Protein AF-A0A538SB52-F1 (a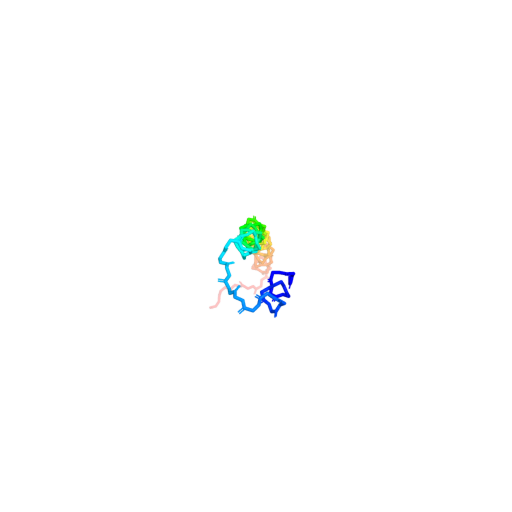fdb_monomer)

Radius of gyration: 29.26 Å; Cα contacts (8 Å, |Δi|>4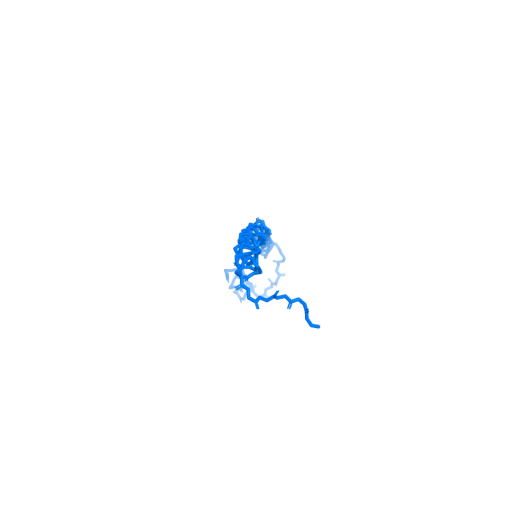): 12; chains: 1; bounding box: 50×25×79 Å

Mean predicted aligned error: 11.87 Å

Solvent-accessible surface area (backbone atoms only — not comparable to full-atom values): 4386 Å² total; per-residue (Å²): 122,66,51,62,57,54,40,71,74,61,82,54,87,55,63,80,73,41,51,63,56,53,53,54,54,51,50,53,49,51,52,49,52,66,53,49,55,58,52,53,52,51,50,52,53,53,53,50,54,53,49,54,55,49,48,53,53,50,52,53,49,51,53,54,59,63,70,42,97,81,73,72,92,129

pLDDT: mean 81.54, std 16.7, range [53.31, 98.06]

Structure (mmCIF, N/CA/C/O backbone):
data_AF-A0A538SB52-F1
#
_entry.id   AF-A0A538SB52-F1
#
loop_
_atom_site.group_PDB
_atom_site.id
_atom_site.type_symbol
_atom_site.label_atom_id
_atom_site.label_alt_id
_atom_site.label_comp_id
_atom_site.label_asym_id
_atom_site.label_entity_id
_atom_site.label_seq_id
_atom_site.pdbx_PDB_ins_code
_atom_site.Cartn_x
_atom_site.Cartn_y
_atom_site.Cartn_z
_atom_site.occupancy
_atom_site.B_iso_or_equiv
_atom_site.auth_seq_id
_atom_site.auth_comp_id
_atom_site.auth_asym_id
_atom_site.auth_atom_id
_atom_site.pdbx_PDB_model_num
ATOM 1 N N . MET A 1 1 ? -7.309 -1.461 24.822 1.00 59.47 1 MET A N 1
ATOM 2 C CA . MET A 1 1 ? -7.496 -2.574 25.790 1.00 59.47 1 MET A CA 1
ATOM 3 C C . MET A 1 1 ? -8.237 -2.152 27.069 1.00 59.47 1 MET A C 1
ATOM 5 O O . MET A 1 1 ? -8.650 -3.008 27.837 1.00 59.47 1 MET A O 1
ATOM 9 N N . SER A 1 2 ? -8.487 -0.856 27.276 1.00 61.25 2 SER A N 1
ATOM 10 C CA . SER A 1 2 ? -9.124 -0.305 28.482 1.00 61.25 2 SER A CA 1
ATOM 11 C C . SER A 1 2 ? -10.619 -0.635 28.621 1.00 61.25 2 SER A C 1
ATOM 13 O O . SER A 1 2 ? -11.119 -0.770 29.732 1.00 61.25 2 SER A O 1
ATOM 15 N N . ALA A 1 3 ? -11.330 -0.820 27.502 1.00 58.91 3 ALA A N 1
ATOM 16 C CA . ALA A 1 3 ? -12.767 -1.105 27.506 1.00 58.91 3 ALA A CA 1
ATOM 17 C C . ALA A 1 3 ? -13.115 -2.454 28.168 1.00 58.91 3 ALA A C 1
ATOM 19 O O . ALA A 1 3 ? -14.062 -2.533 28.941 1.00 58.91 3 ALA A O 1
ATOM 20 N N . PHE A 1 4 ? -12.316 -3.501 27.937 1.00 57.50 4 PHE A N 1
ATOM 21 C CA . PHE A 1 4 ? -12.558 -4.831 28.511 1.00 57.50 4 PHE A CA 1
ATOM 22 C C . PHE A 1 4 ? -12.215 -4.918 30.005 1.00 57.50 4 PHE A C 1
ATOM 24 O O . PHE A 1 4 ? -12.893 -5.631 30.743 1.00 57.50 4 PHE A O 1
ATOM 31 N N . LEU A 1 5 ? -11.218 -4.151 30.465 1.00 62.84 5 LEU A N 1
ATOM 32 C CA . LEU A 1 5 ? -10.870 -4.053 31.888 1.00 62.84 5 LEU A CA 1
ATOM 33 C C . LEU A 1 5 ? -12.009 -3.421 32.708 1.00 62.84 5 LEU A C 1
ATOM 35 O O . LEU A 1 5 ? -12.315 -3.898 33.797 1.00 62.84 5 LEU A O 1
ATOM 39 N N . ASN A 1 6 ? -12.688 -2.408 32.159 1.00 59.78 6 ASN A N 1
ATOM 40 C CA . ASN A 1 6 ? -13.826 -1.762 32.822 1.00 59.78 6 ASN A CA 1
ATOM 41 C C . ASN A 1 6 ? -15.081 -2.651 32.888 1.00 59.78 6 ASN A C 1
ATOM 43 O O . ASN A 1 6 ? -15.792 -2.617 33.890 1.00 59.78 6 ASN A O 1
ATOM 47 N N . ILE A 1 7 ? -15.338 -3.485 31.873 1.00 57.69 7 ILE A N 1
ATOM 48 C CA . ILE A 1 7 ? -16.467 -4.437 31.883 1.00 57.69 7 ILE A CA 1
ATOM 49 C C . ILE A 1 7 ? -16.243 -5.543 32.927 1.00 57.69 7 ILE A C 1
ATOM 51 O O . ILE A 1 7 ? -17.170 -5.898 33.653 1.00 57.69 7 ILE A O 1
ATOM 55 N N . GLY A 1 8 ? -15.011 -6.060 33.040 1.00 61.84 8 GLY A N 1
ATOM 56 C CA . GLY A 1 8 ? -14.659 -7.101 34.014 1.00 61.84 8 GLY A CA 1
ATOM 57 C C . GLY A 1 8 ? -14.741 -6.639 35.474 1.00 61.84 8 GLY A C 1
ATOM 58 O O . GLY A 1 8 ? -15.075 -7.438 36.344 1.00 61.84 8 GLY A O 1
ATOM 59 N N . ALA A 1 9 ? -14.497 -5.351 35.740 1.00 61.97 9 ALA A N 1
ATOM 60 C CA . ALA A 1 9 ? -14.595 -4.770 37.080 1.00 61.97 9 ALA A CA 1
ATOM 61 C C . ALA A 1 9 ? -16.038 -4.444 37.516 1.00 61.97 9 ALA A C 1
ATOM 63 O O . ALA A 1 9 ? -16.310 -4.395 38.712 1.00 61.97 9 ALA A O 1
ATOM 64 N N . GLN A 1 10 ? -16.962 -4.213 36.572 1.00 59.41 10 GLN A N 1
ATOM 65 C CA . GLN A 1 10 ? -18.329 -3.756 36.870 1.00 59.41 10 GLN A CA 1
ATOM 66 C C . GLN A 1 10 ? -19.400 -4.859 36.834 1.00 59.41 10 GLN A C 1
ATOM 68 O O . GLN A 1 10 ? -20.547 -4.588 37.180 1.00 59.41 10 GLN A O 1
ATOM 73 N N . GLY A 1 11 ? -19.066 -6.099 36.454 1.00 55.41 11 GLY A N 1
ATOM 74 C CA . GLY A 1 11 ? -19.946 -7.275 36.596 1.00 55.41 11 GLY A CA 1
ATOM 75 C C . GLY A 1 11 ? -21.257 -7.255 35.788 1.00 55.41 11 GLY A C 1
ATOM 76 O O . GLY A 1 11 ? -21.983 -8.244 35.784 1.00 55.41 11 GLY A O 1
ATOM 77 N N . SER A 1 12 ? -21.560 -6.165 35.081 1.00 53.38 12 SER A N 1
ATOM 78 C CA . SER A 1 12 ? -22.742 -5.997 34.240 1.00 53.38 12 SER A CA 1
ATOM 79 C C . SER A 1 12 ? -22.342 -5.239 32.976 1.00 53.38 12 SER A C 1
ATOM 81 O O . SER A 1 12 ? -21.840 -4.115 33.034 1.00 53.38 12 SER A O 1
ATOM 83 N N . ALA A 1 13 ? -22.504 -5.879 31.819 1.00 53.75 13 ALA A N 1
ATOM 84 C CA . ALA A 1 13 ? -22.118 -5.345 30.518 1.00 53.75 13 ALA A CA 1
ATOM 85 C C . ALA A 1 13 ? -23.083 -4.230 30.075 1.00 53.75 13 ALA A C 1
ATOM 87 O O . ALA A 1 13 ? -23.961 -4.436 29.240 1.00 53.75 13 ALA A O 1
ATOM 88 N N . SER A 1 14 ? -22.940 -3.032 30.642 1.00 53.31 14 SER A N 1
ATOM 89 C CA . SER A 1 14 ? -23.656 -1.853 30.157 1.00 53.31 14 SER A CA 1
ATOM 90 C C . SER A 1 14 ? -23.009 -1.366 28.857 1.00 53.31 14 SER A C 1
ATOM 92 O O . SER A 1 14 ? -21.888 -0.857 28.864 1.00 53.31 14 SER A O 1
ATOM 94 N N . LEU A 1 15 ? -23.721 -1.512 27.732 1.00 55.12 15 LEU A N 1
ATOM 95 C CA . LEU A 1 15 ? -23.320 -1.054 26.387 1.00 55.12 15 LEU A CA 1
ATOM 96 C C . LEU A 1 15 ? -22.828 0.403 26.359 1.00 55.12 15 LEU A C 1
ATOM 98 O O . LEU A 1 15 ? -21.969 0.750 25.550 1.00 55.12 15 LEU A O 1
ATOM 102 N N . VAL A 1 16 ? -23.322 1.235 27.279 1.00 63.53 16 VAL A N 1
ATOM 103 C CA . VAL A 1 16 ? -22.925 2.641 27.442 1.00 63.53 16 VAL A CA 1
ATOM 104 C C . VAL A 1 16 ? -21.4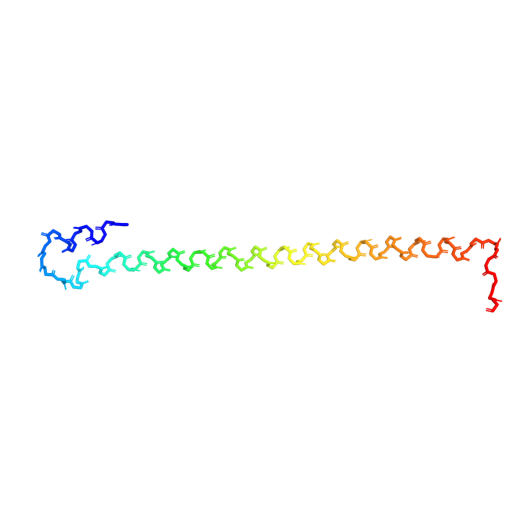31 2.783 27.769 1.00 63.53 16 VAL A C 1
ATOM 106 O O . VAL A 1 16 ? -20.790 3.714 27.292 1.00 63.53 16 VAL A O 1
ATOM 109 N N . VAL A 1 17 ? -20.848 1.845 28.522 1.00 65.81 17 VAL A N 1
ATOM 110 C CA . VAL A 1 17 ? -19.427 1.879 28.926 1.00 65.81 17 VAL A CA 1
ATOM 111 C C . VAL A 1 17 ? -18.498 1.413 27.794 1.00 65.81 17 VAL A C 1
ATOM 113 O O . VAL A 1 17 ? -17.327 1.785 27.752 1.00 65.81 17 VAL A O 1
ATOM 116 N N . VAL A 1 18 ? -19.013 0.625 26.845 1.00 63.97 18 VAL A N 1
ATOM 117 C CA . VAL A 1 18 ? -18.227 0.007 25.758 1.00 63.97 18 VAL A CA 1
ATOM 118 C C . VAL A 1 18 ? -18.316 0.798 24.450 1.00 63.97 18 VAL A C 1
ATOM 120 O O . VAL A 1 18 ? -17.387 0.755 23.642 1.00 63.97 18 VAL A O 1
ATOM 123 N N . ALA A 1 19 ? -19.398 1.556 24.255 1.00 71.44 19 ALA A N 1
ATOM 124 C CA . ALA A 1 19 ? -19.640 2.355 23.055 1.00 71.44 19 ALA A CA 1
ATOM 125 C C . ALA A 1 19 ? -18.464 3.275 22.646 1.00 71.44 19 ALA A C 1
ATOM 127 O O . ALA A 1 19 ? -18.135 3.285 21.457 1.00 71.44 19 ALA A O 1
ATOM 128 N N . PRO A 1 20 ? -17.762 3.976 23.567 1.00 75.31 20 PRO A N 1
ATOM 129 C CA . PRO A 1 20 ? -16.630 4.827 23.189 1.00 75.31 20 PRO A CA 1
ATOM 130 C C . PRO A 1 20 ? -15.455 4.036 22.594 1.00 75.31 20 PRO A C 1
ATOM 132 O O . PRO A 1 20 ? -14.896 4.424 21.572 1.00 75.31 20 PRO A O 1
ATOM 135 N N . GLY A 1 21 ? -15.114 2.881 23.178 1.00 78.44 21 GLY A N 1
ATOM 136 C CA . GLY A 1 21 ? -13.979 2.068 22.722 1.00 78.44 21 GLY A CA 1
ATOM 137 C C . GLY A 1 21 ? -14.208 1.403 21.361 1.00 78.44 21 GLY A C 1
ATOM 138 O O . GLY A 1 21 ? -13.257 1.169 20.617 1.00 78.44 21 GLY A O 1
ATOM 139 N N . ILE A 1 22 ? -15.467 1.122 21.012 1.00 81.44 22 ILE A N 1
ATOM 140 C CA . ILE A 1 22 ? -15.832 0.590 19.691 1.00 81.44 22 ILE A CA 1
ATOM 141 C C . ILE A 1 22 ? -15.682 1.679 18.622 1.00 81.44 22 ILE A C 1
ATOM 143 O O . ILE A 1 22 ? -15.145 1.410 17.548 1.00 81.44 22 ILE A O 1
ATOM 147 N N . ALA A 1 23 ? -16.097 2.913 18.921 1.00 83.44 23 ALA A N 1
ATOM 148 C CA . ALA A 1 23 ? -15.948 4.037 18.000 1.00 83.44 23 ALA A CA 1
ATOM 149 C C . ALA A 1 23 ? -14.471 4.311 17.663 1.00 83.44 23 ALA A C 1
ATOM 151 O O . ALA A 1 23 ? -14.125 4.469 16.493 1.00 83.44 23 ALA A O 1
ATOM 152 N N . GLU A 1 24 ? -13.585 4.282 18.661 1.00 84.62 24 GLU A N 1
ATOM 153 C CA . GLU A 1 24 ? -12.141 4.453 18.446 1.00 84.62 24 GLU A CA 1
ATOM 154 C C . GLU A 1 24 ? -11.543 3.353 17.556 1.00 84.62 24 GLU A C 1
ATOM 156 O O . GLU A 1 24 ? -10.771 3.643 16.639 1.00 84.62 24 GLU A O 1
ATOM 161 N N . ALA A 1 25 ? -11.932 2.092 17.770 1.00 87.56 25 ALA A N 1
ATOM 162 C CA . ALA A 1 25 ? -11.468 0.972 16.950 1.00 87.56 25 ALA A CA 1
ATOM 163 C C . ALA A 1 25 ? -11.931 1.082 15.483 1.00 87.56 25 ALA A C 1
ATOM 165 O O . ALA A 1 25 ? -11.176 0.760 14.559 1.00 87.56 25 ALA A O 1
ATOM 166 N N . LEU A 1 26 ? -13.151 1.577 15.250 1.00 91.38 26 LEU A N 1
ATOM 167 C CA . LEU A 1 26 ? -13.662 1.834 13.902 1.00 91.38 26 LEU A CA 1
ATOM 168 C C . LEU A 1 26 ? -12.877 2.949 13.205 1.00 91.38 26 LEU A C 1
ATOM 170 O O . LEU A 1 26 ? -12.486 2.783 12.050 1.00 91.38 26 LEU A O 1
ATOM 174 N N . ILE A 1 27 ? -12.574 4.046 13.906 1.00 91.25 27 ILE A N 1
ATOM 175 C CA . ILE A 1 27 ? -11.762 5.140 13.352 1.00 91.25 27 ILE A CA 1
ATOM 176 C C . ILE A 1 27 ? -10.356 4.644 13.002 1.00 91.25 27 ILE A C 1
ATOM 178 O O . ILE A 1 27 ? -9.863 4.937 11.914 1.00 91.25 27 ILE A O 1
ATOM 182 N N . ALA A 1 28 ? -9.732 3.844 13.870 1.00 91.31 28 ALA A N 1
ATOM 183 C CA . ALA A 1 28 ? -8.425 3.250 13.593 1.00 91.31 28 ALA A CA 1
ATOM 184 C C . ALA A 1 28 ? -8.447 2.353 12.341 1.00 91.31 28 ALA A C 1
ATOM 186 O O . ALA A 1 28 ? -7.516 2.382 11.538 1.00 91.31 28 ALA A O 1
ATOM 187 N N . THR A 1 29 ? -9.535 1.608 12.132 1.00 93.62 29 THR A N 1
ATOM 188 C CA . THR A 1 29 ? -9.718 0.765 10.940 1.00 93.62 29 THR A CA 1
ATOM 189 C C . THR A 1 29 ? -9.858 1.610 9.674 1.00 93.62 29 THR A C 1
ATOM 191 O O . THR A 1 29 ? -9.204 1.333 8.669 1.00 93.62 29 THR A O 1
ATOM 194 N N . VAL A 1 30 ? -10.657 2.679 9.722 1.00 95.62 30 VAL A N 1
ATOM 195 C CA . VAL A 1 30 ? -10.818 3.612 8.595 1.00 95.62 30 VAL A CA 1
ATOM 196 C C . VAL A 1 30 ? -9.502 4.320 8.277 1.00 95.62 30 VAL A C 1
ATOM 198 O O . VAL A 1 30 ? -9.132 4.413 7.110 1.00 95.62 30 VAL A O 1
ATOM 201 N N . ALA A 1 31 ? -8.758 4.759 9.293 1.00 94.62 31 ALA A N 1
ATOM 202 C CA . ALA A 1 31 ? -7.439 5.360 9.114 1.00 94.62 31 ALA A CA 1
ATOM 203 C C . ALA A 1 31 ? -6.447 4.372 8.474 1.00 94.62 31 ALA A C 1
ATOM 205 O O . ALA A 1 31 ? -5.723 4.735 7.547 1.00 94.62 31 ALA A O 1
ATOM 206 N N . GLY A 1 32 ? -6.465 3.108 8.910 1.00 94.75 32 GLY A N 1
ATOM 207 C CA . GLY A 1 32 ? -5.657 2.039 8.325 1.00 94.75 32 GLY A CA 1
ATOM 208 C C . GLY A 1 32 ? -5.979 1.795 6.850 1.00 94.75 32 GLY A C 1
ATOM 209 O O . GLY A 1 32 ? -5.070 1.750 6.024 1.00 94.75 32 GLY A O 1
ATOM 210 N N . LEU A 1 33 ? -7.264 1.715 6.492 1.00 96.50 33 LEU A N 1
ATOM 211 C CA . LEU A 1 33 ? -7.696 1.579 5.095 1.00 96.50 33 LEU A CA 1
ATOM 212 C C . LEU A 1 33 ? -7.333 2.814 4.258 1.00 96.50 33 LEU A C 1
ATOM 214 O O . LEU A 1 33 ? -6.853 2.674 3.132 1.00 96.50 33 LEU A O 1
ATOM 218 N N . GLY A 1 34 ? -7.497 4.011 4.825 1.00 96.62 34 GLY A N 1
ATOM 219 C CA . GLY A 1 34 ? -7.137 5.278 4.191 1.00 96.62 34 GLY A CA 1
ATOM 220 C C . GLY A 1 34 ? -5.645 5.398 3.880 1.00 96.62 34 GLY A C 1
ATOM 221 O O . GLY A 1 34 ? -5.289 5.992 2.869 1.00 96.62 34 GLY A O 1
ATOM 222 N N . ALA A 1 35 ? -4.775 4.795 4.694 1.00 96.12 35 ALA A N 1
ATOM 223 C CA . ALA A 1 35 ? -3.337 4.736 4.434 1.00 96.12 35 ALA A CA 1
ATOM 224 C C . ALA A 1 35 ? -2.938 3.578 3.499 1.00 96.12 35 ALA A C 1
ATOM 226 O O . ALA A 1 35 ? -2.062 3.739 2.647 1.00 96.12 35 ALA A O 1
ATOM 227 N N . ALA A 1 36 ? -3.579 2.414 3.630 1.00 97.12 36 ALA A N 1
ATOM 228 C CA . ALA A 1 36 ? -3.209 1.208 2.891 1.00 97.12 36 ALA A CA 1
ATOM 229 C C . ALA A 1 36 ? -3.529 1.298 1.392 1.00 97.12 36 ALA A C 1
ATOM 231 O O . ALA A 1 36 ? -2.703 0.912 0.564 1.00 97.12 36 ALA A O 1
AT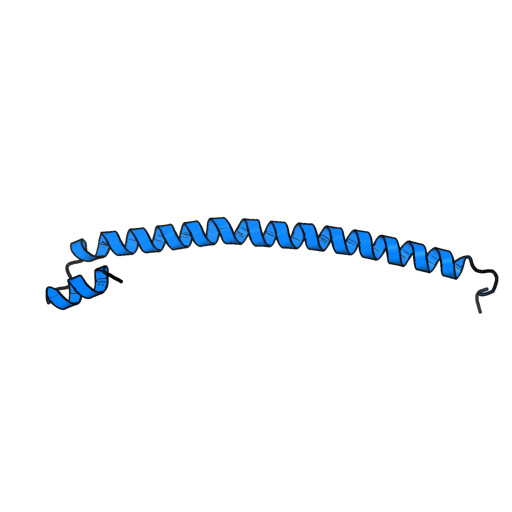OM 232 N N . ILE A 1 37 ? -4.701 1.827 1.022 1.00 96.44 37 ILE A N 1
ATOM 233 C CA . ILE A 1 37 ? -5.129 1.884 -0.386 1.00 96.44 37 ILE A CA 1
ATOM 234 C C . ILE A 1 37 ? -4.175 2.757 -1.226 1.00 96.44 37 ILE A C 1
ATOM 236 O O . ILE A 1 37 ? -3.660 2.259 -2.232 1.00 96.44 37 ILE A O 1
ATOM 240 N N . PRO A 1 38 ? -3.852 4.009 -0.833 1.00 95.62 38 PRO A N 1
ATOM 241 C CA . PRO A 1 38 ? -2.918 4.839 -1.593 1.00 95.62 38 PRO A CA 1
ATOM 242 C C . PRO A 1 38 ? -1.508 4.246 -1.661 1.00 95.62 38 PRO A C 1
ATOM 244 O O . PRO A 1 38 ? -0.856 4.352 -2.698 1.00 95.62 38 PRO A O 1
ATOM 247 N N . ALA A 1 39 ? -1.047 3.586 -0.592 1.00 97.12 39 ALA A N 1
ATOM 248 C CA . ALA A 1 39 ? 0.265 2.944 -0.568 1.00 97.12 39 ALA A CA 1
ATOM 249 C C . ALA A 1 39 ? 0.382 1.841 -1.634 1.00 97.12 39 ALA A C 1
ATOM 251 O O . ALA A 1 39 ? 1.364 1.798 -2.377 1.00 97.12 39 ALA A O 1
ATOM 252 N N . VAL A 1 40 ? -0.643 0.992 -1.767 1.00 97.81 40 VAL A N 1
ATOM 253 C CA . VAL A 1 40 ? -0.669 -0.076 -2.782 1.00 97.81 40 VAL A CA 1
ATOM 254 C C . VAL A 1 40 ?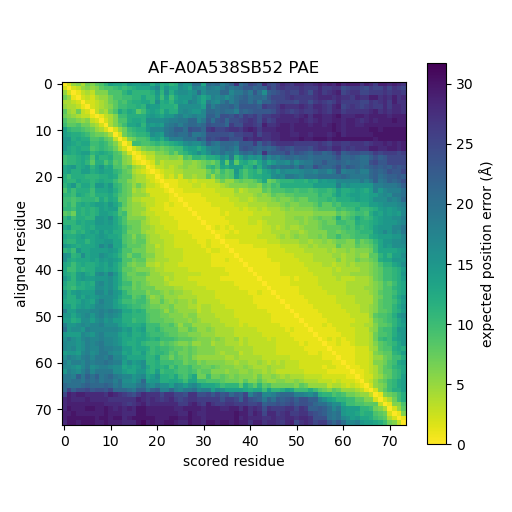 -0.767 0.498 -4.197 1.00 97.81 40 VAL A C 1
ATOM 256 O O . VAL A 1 40 ? -0.079 0.022 -5.101 1.00 97.81 40 VAL A O 1
ATOM 259 N N . VAL A 1 41 ? -1.566 1.550 -4.402 1.00 97.81 41 VAL A N 1
ATOM 260 C CA . VAL A 1 41 ? -1.651 2.239 -5.702 1.00 97.81 41 VAL A CA 1
ATOM 261 C C . VAL A 1 41 ? -0.294 2.827 -6.098 1.00 97.81 41 VAL A C 1
ATOM 263 O O . VAL A 1 41 ? 0.160 2.614 -7.223 1.00 97.81 41 VAL A O 1
ATOM 266 N N . GLY A 1 42 ? 0.387 3.511 -5.174 1.00 97.62 42 GLY A N 1
ATOM 267 C CA . GLY A 1 42 ? 1.718 4.076 -5.406 1.00 97.62 42 GLY A CA 1
ATOM 268 C C . GLY A 1 42 ? 2.768 3.009 -5.723 1.00 97.62 42 GLY A C 1
ATOM 269 O O . GLY A 1 42 ? 3.541 3.166 -6.671 1.00 97.62 42 GLY A O 1
ATOM 270 N N . TYR A 1 43 ? 2.752 1.893 -4.990 1.00 98.06 43 TYR A N 1
ATOM 271 C CA . TYR A 1 43 ? 3.621 0.746 -5.260 1.00 98.06 43 TYR A CA 1
ATOM 272 C C . TYR A 1 43 ? 3.402 0.190 -6.672 1.00 98.06 43 TYR A C 1
ATOM 274 O O . TYR A 1 43 ? 4.359 0.057 -7.438 1.00 98.06 43 TYR A O 1
ATOM 282 N N . ASN A 1 44 ? 2.146 -0.063 -7.050 1.00 97.62 44 ASN A N 1
ATOM 283 C CA . ASN A 1 44 ? 1.812 -0.589 -8.373 1.00 97.62 44 ASN A CA 1
ATOM 284 C C . ASN A 1 44 ? 2.205 0.381 -9.494 1.00 97.62 44 ASN A C 1
ATOM 286 O O . ASN A 1 44 ? 2.707 -0.054 -10.529 1.00 97.62 44 ASN A O 1
ATOM 290 N N . HIS A 1 45 ? 2.031 1.688 -9.286 1.00 97.75 45 HIS A N 1
ATOM 291 C CA . HIS A 1 45 ? 2.436 2.702 -10.257 1.00 97.75 45 HIS A CA 1
ATOM 292 C C . HIS A 1 45 ? 3.956 2.717 -10.477 1.00 97.75 45 HIS A C 1
ATOM 294 O O . HIS A 1 45 ? 4.422 2.708 -11.617 1.00 97.75 45 HIS A O 1
ATOM 300 N N . CYS A 1 46 ? 4.739 2.693 -9.395 1.00 97.56 46 CYS A N 1
ATOM 301 C CA . CYS A 1 46 ? 6.198 2.639 -9.478 1.00 97.56 46 CYS A CA 1
ATOM 302 C C . CYS A 1 46 ? 6.675 1.345 -10.154 1.00 97.56 46 CYS A C 1
ATOM 304 O O . CYS A 1 46 ? 7.523 1.376 -11.045 1.00 97.56 46 CYS A O 1
ATOM 306 N N . LEU A 1 47 ? 6.072 0.211 -9.793 1.00 97.88 47 LEU A N 1
ATOM 307 C CA . LEU A 1 47 ? 6.383 -1.082 -10.393 1.00 97.88 47 LEU A CA 1
ATOM 308 C C . LEU A 1 47 ? 6.063 -1.116 -11.894 1.00 97.88 47 LEU A C 1
ATOM 310 O O . LEU A 1 47 ? 6.842 -1.672 -12.666 1.00 97.88 47 LEU A O 1
ATOM 314 N N . GLY A 1 48 ? 4.955 -0.501 -12.317 1.00 97.62 48 GLY A N 1
ATOM 315 C CA . GLY A 1 48 ? 4.618 -0.325 -13.732 1.00 97.62 48 GLY A CA 1
ATOM 316 C C . GLY A 1 48 ? 5.709 0.434 -14.488 1.00 97.62 48 GLY A C 1
ATOM 317 O O . GLY A 1 48 ? 6.239 -0.074 -15.473 1.00 97.62 48 GLY A O 1
ATOM 318 N N . 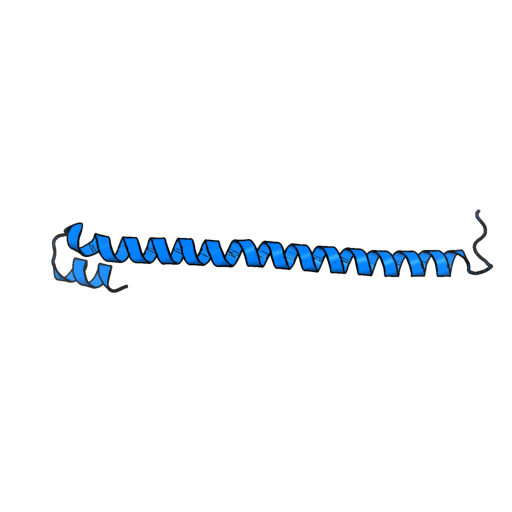ARG A 1 49 ? 6.142 1.582 -13.955 1.00 97.25 49 ARG A N 1
ATOM 319 C CA . ARG A 1 49 ? 7.228 2.386 -14.545 1.00 97.25 49 ARG A CA 1
ATOM 320 C C . ARG A 1 49 ? 8.557 1.639 -14.632 1.00 97.25 49 ARG A C 1
ATOM 322 O O . ARG A 1 49 ? 9.266 1.750 -15.629 1.00 97.25 49 ARG A O 1
ATOM 329 N N . LEU A 1 50 ? 8.900 0.858 -13.608 1.00 97.69 50 LEU A N 1
ATOM 330 C CA . LEU A 1 50 ? 10.109 0.030 -13.627 1.00 97.69 50 LEU A CA 1
ATOM 331 C C . LEU A 1 50 ? 10.054 -1.038 -14.725 1.00 97.69 50 LEU A C 1
ATOM 333 O O . LEU A 1 50 ? 11.062 -1.293 -15.383 1.00 97.69 50 LEU A O 1
ATOM 337 N N . ARG A 1 51 ? 8.884 -1.647 -14.946 1.00 97.75 51 ARG A N 1
ATOM 338 C CA . ARG A 1 51 ? 8.690 -2.629 -16.021 1.00 97.75 51 ARG A CA 1
ATOM 339 C C . ARG A 1 51 ? 8.833 -1.993 -17.396 1.00 97.75 51 ARG A C 1
ATOM 341 O O . ARG A 1 51 ? 9.520 -2.567 -18.230 1.00 97.75 51 ARG A O 1
ATOM 348 N N . GLU A 1 52 ? 8.254 -0.816 -17.613 1.00 97.38 52 GLU A N 1
ATOM 349 C CA . GLU A 1 52 ? 8.399 -0.070 -18.871 1.00 97.38 52 GLU A CA 1
ATOM 350 C C . GLU A 1 52 ? 9.870 0.254 -19.166 1.00 97.38 52 GLU A C 1
ATOM 352 O O . GLU A 1 52 ? 10.363 -0.013 -20.262 1.00 97.38 52 GLU A O 1
ATOM 357 N N . LEU A 1 53 ? 10.611 0.750 -18.169 1.00 96.69 53 LEU A N 1
ATOM 358 C CA . LEU A 1 53 ? 12.045 1.024 -18.310 1.00 96.69 53 LEU A CA 1
ATOM 359 C C . LEU A 1 53 ? 12.848 -0.250 -18.626 1.00 96.69 53 LEU A C 1
ATOM 361 O O . LEU A 1 53 ? 13.735 -0.250 -19.485 1.00 96.69 53 LEU A O 1
ATOM 365 N N . SER A 1 54 ? 12.534 -1.349 -17.939 1.00 97.12 54 SER A N 1
ATOM 366 C CA . SER A 1 54 ? 13.170 -2.646 -18.172 1.00 97.12 54 SER A CA 1
ATOM 367 C C . SER A 1 54 ? 12.889 -3.169 -19.581 1.00 97.12 54 SER A C 1
ATOM 369 O O . SER A 1 54 ? 13.822 -3.611 -20.251 1.00 97.12 54 SER A O 1
ATOM 371 N N . GLN A 1 55 ? 11.647 -3.058 -20.056 1.00 97.38 55 GLN A N 1
ATOM 372 C CA . GLN A 1 55 ? 11.263 -3.428 -21.418 1.00 97.38 55 GLN A CA 1
ATOM 373 C C . GLN A 1 55 ? 11.998 -2.584 -22.459 1.00 97.38 55 GLN A C 1
ATOM 375 O O . GLN A 1 55 ? 12.524 -3.138 -23.419 1.00 97.38 55 GLN A O 1
ATOM 380 N N . GLY A 1 56 ? 12.125 -1.271 -22.245 1.00 95.62 56 GLY A N 1
ATOM 381 C CA . GLY A 1 56 ? 12.907 -0.402 -23.132 1.00 95.62 56 GLY A CA 1
ATOM 382 C C . GLY A 1 56 ? 14.373 -0.834 -23.231 1.00 95.62 56 GLY A C 1
ATOM 383 O O . GLY A 1 56 ? 14.949 -0.866 -24.316 1.00 95.62 56 GLY A O 1
ATOM 384 N N . THR A 1 57 ? 14.962 -1.256 -22.110 1.00 95.88 57 THR A N 1
ATOM 385 C CA . THR A 1 57 ? 16.340 -1.771 -22.075 1.00 95.88 57 THR A CA 1
ATOM 386 C C . THR A 1 57 ? 16.469 -3.102 -22.827 1.00 95.88 57 THR A C 1
ATOM 388 O O . THR A 1 57 ? 17.434 -3.315 -23.566 1.00 95.88 57 THR A O 1
ATOM 391 N N . GLN A 1 58 ? 15.492 -4.000 -22.670 1.00 95.50 58 GLN A N 1
ATOM 392 C CA . GLN A 1 58 ? 15.442 -5.276 -23.390 1.00 95.50 58 GLN A CA 1
ATOM 393 C C . GLN A 1 58 ? 15.287 -5.071 -24.899 1.00 95.50 58 GLN A C 1
ATOM 395 O O . GLN A 1 58 ? 16.001 -5.719 -25.660 1.00 95.50 58 GLN A O 1
ATOM 400 N N . GLN A 1 59 ? 14.429 -4.138 -25.316 1.00 94.94 59 GLN A N 1
ATOM 401 C CA . GLN A 1 59 ? 14.223 -3.793 -26.722 1.00 94.94 59 GLN A CA 1
ATOM 402 C C . GLN A 1 59 ? 15.483 -3.187 -27.351 1.00 94.94 59 GLN A C 1
ATOM 404 O O . GLN A 1 59 ? 15.885 -3.576 -28.441 1.00 94.94 59 GLN A O 1
ATOM 409 N N . PHE A 1 60 ? 16.169 -2.284 -26.648 1.00 92.94 60 PHE A N 1
ATOM 410 C CA . PHE A 1 60 ? 17.448 -1.757 -27.128 1.00 92.94 60 PHE A CA 1
ATOM 411 C C . PHE A 1 60 ? 18.495 -2.867 -27.295 1.00 92.94 60 PHE A C 1
ATOM 413 O O . PHE A 1 60 ? 19.243 -2.895 -28.270 1.00 92.94 60 PHE A O 1
ATOM 420 N N . THR A 1 61 ? 18.540 -3.805 -26.346 1.00 93.50 61 THR A N 1
ATOM 421 C CA . THR A 1 61 ? 19.475 -4.933 -26.394 1.00 93.50 61 THR A CA 1
ATOM 422 C C . THR A 1 61 ? 19.165 -5.871 -27.559 1.00 93.50 61 THR A C 1
ATOM 424 O O . THR A 1 61 ? 20.091 -6.282 -28.255 1.00 93.50 61 THR A O 1
ATOM 427 N N . SER A 1 62 ? 17.891 -6.200 -27.798 1.00 91.12 62 SER A N 1
ATOM 428 C CA . SER A 1 62 ? 17.492 -7.056 -28.921 1.00 91.12 62 SER A CA 1
ATOM 429 C C . SER A 1 62 ? 17.809 -6.400 -30.261 1.00 91.12 62 SER A C 1
ATOM 431 O O . SER A 1 62 ? 18.422 -7.045 -31.105 1.00 91.12 62 SER A O 1
ATOM 433 N N . GLU A 1 63 ? 17.505 -5.112 -30.427 1.00 90.12 63 GLU A N 1
ATOM 434 C CA . GLU A 1 63 ? 17.844 -4.355 -31.638 1.00 90.12 63 GLU A CA 1
ATOM 435 C C . GLU A 1 63 ? 19.358 -4.260 -31.861 1.00 90.12 63 GLU A C 1
ATOM 437 O O . GLU A 1 63 ? 19.831 -4.374 -32.991 1.00 90.12 63 GLU A O 1
ATOM 442 N N . PHE A 1 64 ? 20.1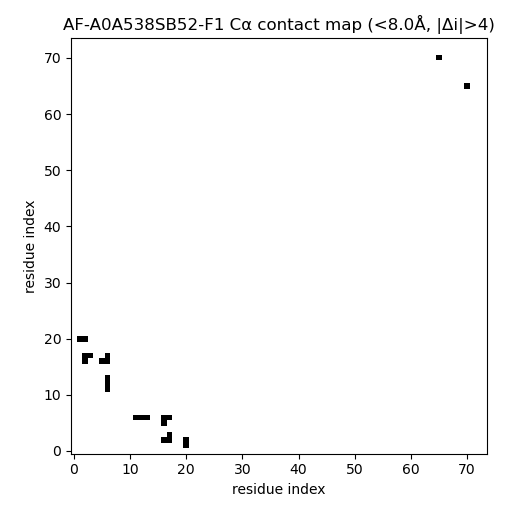49 -4.085 -30.800 1.00 89.69 64 PHE A N 1
ATOM 443 C CA . PHE A 1 64 ? 21.609 -4.060 -30.907 1.00 89.69 64 PHE A CA 1
ATOM 444 C C . PHE A 1 64 ? 22.191 -5.420 -31.317 1.00 89.69 64 PHE A C 1
ATOM 446 O O . PHE A 1 64 ? 23.136 -5.477 -32.108 1.00 89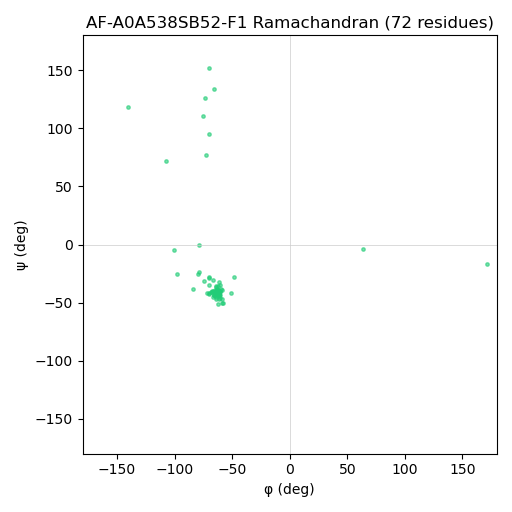.69 64 PHE A O 1
ATOM 453 N N . LEU A 1 65 ? 21.645 -6.514 -30.779 1.00 88.88 65 LEU A N 1
ATOM 454 C CA . LEU A 1 65 ? 22.063 -7.875 -31.122 1.00 88.88 65 LEU A CA 1
ATOM 455 C C . LEU A 1 65 ? 21.653 -8.255 -32.548 1.00 88.88 65 LEU A C 1
ATOM 457 O O . LEU A 1 65 ? 22.472 -8.823 -33.266 1.00 88.88 65 LEU A O 1
ATOM 461 N N . ASP A 1 66 ? 20.439 -7.894 -32.961 1.00 87.56 66 ASP A N 1
ATOM 462 C CA . ASP A 1 66 ? 19.909 -8.130 -34.310 1.00 87.56 66 ASP A CA 1
ATOM 463 C C . ASP A 1 66 ? 20.700 -7.363 -35.381 1.00 87.56 66 ASP A C 1
ATOM 465 O O . ASP A 1 66 ? 20.992 -7.867 -36.463 1.00 87.5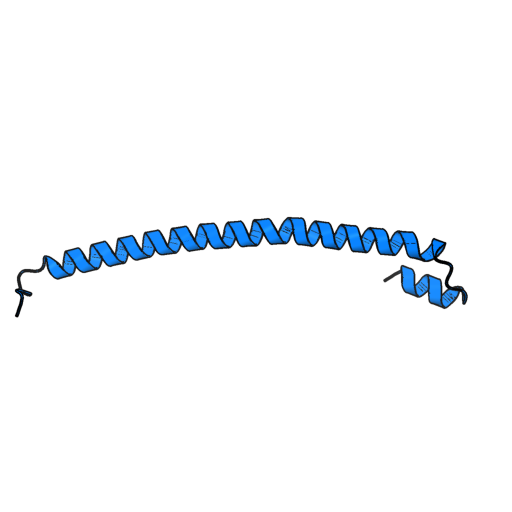6 66 ASP A O 1
ATOM 469 N N . ARG A 1 67 ? 21.161 -6.151 -35.052 1.00 76.12 67 ARG A N 1
ATOM 470 C CA . ARG A 1 67 ? 21.946 -5.308 -35.965 1.00 76.12 67 ARG A CA 1
ATOM 471 C C . ARG A 1 67 ? 23.421 -5.708 -36.074 1.00 76.12 67 ARG A C 1
ATOM 473 O O . ARG A 1 67 ? 24.174 -5.069 -36.816 1.00 76.12 67 ARG A O 1
ATOM 480 N N . ARG A 1 68 ? 23.866 -6.746 -35.357 1.00 64.69 68 ARG A N 1
ATOM 481 C CA . ARG A 1 68 ? 25.229 -7.275 -35.481 1.00 64.69 68 ARG A CA 1
ATOM 482 C C . ARG A 1 68 ? 25.339 -8.052 -36.807 1.00 64.69 68 ARG A C 1
ATOM 484 O O . ARG A 1 68 ? 24.540 -8.953 -37.046 1.00 64.69 68 ARG A O 1
ATOM 491 N N . PRO A 1 69 ? 26.314 -7.746 -37.685 1.00 57.16 69 PRO A N 1
ATOM 492 C CA . PRO A 1 69 ? 26.411 -8.376 -39.000 1.00 57.16 69 PRO A CA 1
ATOM 493 C C . PRO A 1 69 ? 26.835 -9.842 -38.832 1.00 57.16 69 PRO A C 1
ATOM 495 O O . PRO A 1 69 ? 28.018 -10.135 -38.670 1.00 57.16 69 PRO A O 1
ATOM 498 N N . GLY A 1 70 ? 25.864 -10.757 -38.797 1.00 64.19 70 GLY A N 1
ATOM 499 C CA . GLY A 1 70 ? 26.119 -12.190 -38.619 1.00 64.19 70 GLY A CA 1
ATOM 500 C C . GLY A 1 70 ? 24.895 -13.087 -38.400 1.00 64.19 70 GLY A C 1
ATOM 501 O O . GLY A 1 70 ? 25.020 -14.290 -38.598 1.00 64.19 70 GLY A O 1
ATOM 502 N N . SER A 1 71 ? 23.719 -12.555 -38.054 1.00 64.44 71 SER A N 1
ATOM 503 C CA . SER A 1 71 ? 22.475 -13.338 -37.937 1.00 64.44 71 SER A CA 1
ATOM 504 C C . SER A 1 71 ? 21.521 -13.036 -39.094 1.00 64.44 71 SER A C 1
ATOM 506 O O . SER A 1 71 ? 20.511 -12.362 -38.931 1.00 64.44 71 SER A O 1
ATOM 508 N N . GLY A 1 72 ? 21.865 -13.512 -40.294 1.00 58.16 72 GLY A N 1
ATOM 509 C CA . GLY A 1 72 ? 20.878 -13.658 -41.367 1.00 58.16 72 GLY A CA 1
ATOM 510 C C . GLY A 1 72 ? 19.896 -14.795 -41.038 1.00 58.16 72 GLY A C 1
ATOM 511 O O . GLY A 1 72 ? 20.283 -15.726 -40.327 1.00 58.16 72 GLY A O 1
ATOM 512 N N . PRO A 1 73 ? 18.646 -14.740 -41.527 1.00 63.53 73 PRO A N 1
ATOM 513 C CA . PRO A 1 73 ? 17.670 -15.799 -41.301 1.00 63.53 73 PRO A CA 1
ATOM 514 C C . PRO A 1 73 ? 18.115 -17.094 -41.995 1.00 63.53 73 PRO A C 1
ATOM 516 O O . PRO A 1 73 ? 18.497 -17.073 -43.167 1.00 63.53 73 PRO A O 1
ATOM 519 N N . SER A 1 74 ? 18.033 -18.210 -41.270 1.00 53.59 74 SER A N 1
ATOM 520 C CA . SER A 1 74 ? 17.907 -19.563 -41.826 1.00 53.59 74 SER A CA 1
ATOM 521 C C . SER A 1 74 ? 16.501 -20.074 -41.567 1.00 53.59 74 SER A C 1
ATOM 523 O O . SER A 1 74 ? 16.125 -20.044 -40.372 1.00 53.59 74 SER A O 1
#

Sequence (74 aa):
MSAFLNIGAQGSASLVVVAPGIAEALIATVAGLGAAIPAVVGYNHCLGRLRELSQGTQQFTSEFLDRRPGSGPS

Foldseek 3Di:
DVLVVVCVVPVDPDVVSNVVVVVVVVVVVVVVVVVVVVVVVVVVVVVVVVVVVVVVVVVVVVVVVVPDPPDDPD

Organism: Eiseniibacteriota bacterium (NCBI:txid2212470)

InterPro domains:
  IPR002898 MotA/TolQ/ExbB proton channel [PF01618] (1-55)
  IPR050790 ExbB/TolQ Biopolymer Transport [PTHR30625] (1-67)

Secondary structure (DSSP, 8-state):
-HHHHHHHHHSS--HHHHHHHHHHHHHHHHHHHHHHHHHHHHHHHHHHHHHHHHHHHHHHHHHHHHTSTT----